Protein AF-A0A4U7D7T5-F1 (afdb_monomer_lite)

Foldseek 3Di:
DDDDDDDDDPVPDPQPCPVQVVCCVPPQVDPPSNLPRPPHDADPPDGDVVPCFVVVVDVLQDDFDADPVRHRPGADLVRPPPDDPVPPPDDVVNVCPPRRDPGRDDDPVND

Structure (mmCIF, N/CA/C/O backbone):
data_AF-A0A4U7D7T5-F1
#
_entry.id   AF-A0A4U7D7T5-F1
#
loop_
_atom_site.group_PDB
_atom_site.id
_atom_site.type_symbol
_atom_site.label_atom_id
_atom_site.label_alt_id
_atom_site.label_comp_id
_atom_site.label_asym_id
_atom_site.label_entity_id
_atom_site.label_seq_id
_atom_site.pdbx_PDB_ins_code
_atom_site.Cartn_x
_atom_site.Cartn_y
_atom_site.Cartn_z
_atom_site.occupancy
_atom_site.B_iso_or_equiv
_atom_site.auth_seq_id
_atom_site.auth_comp_id
_atom_site.auth_asym_id
_atom_site.auth_atom_id
_atom_site.pdbx_PDB_model_num
ATOM 1 N N . ASP A 1 1 ? -20.064 -4.066 -18.834 1.00 65.94 1 ASP A N 1
ATOM 2 C CA . ASP A 1 1 ? -19.741 -3.893 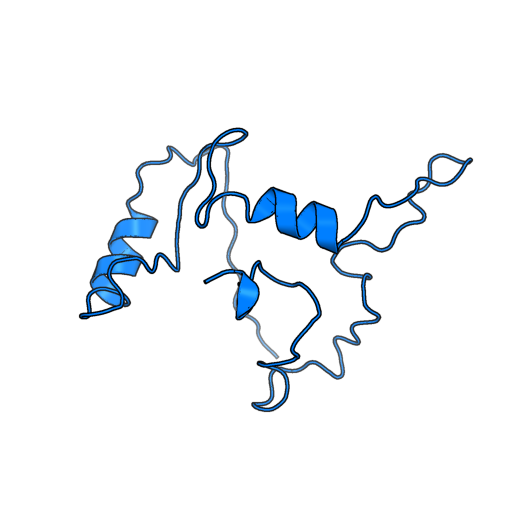-17.400 1.00 65.94 1 ASP A CA 1
ATOM 3 C C . ASP A 1 1 ? -18.840 -2.680 -17.190 1.00 65.94 1 ASP A C 1
ATOM 5 O O . ASP A 1 1 ? -18.291 -2.180 -18.167 1.00 65.94 1 ASP A O 1
ATOM 9 N N . ARG A 1 2 ? -18.761 -2.122 -15.973 1.00 85.06 2 ARG A N 1
ATOM 10 C CA . ARG A 1 2 ? -17.920 -0.947 -15.653 1.00 85.06 2 ARG A CA 1
ATOM 11 C C . ARG A 1 2 ? -17.009 -1.277 -14.471 1.00 85.06 2 ARG A C 1
ATOM 13 O O . ARG A 1 2 ? -17.519 -1.757 -13.466 1.00 85.06 2 ARG A O 1
ATOM 20 N N . GLN A 1 3 ? -15.722 -0.947 -14.584 1.00 89.69 3 GLN A N 1
ATOM 21 C CA . GLN A 1 3 ? -14.700 -1.141 -13.549 1.00 89.69 3 GLN A CA 1
ATOM 22 C C . GLN A 1 3 ? -14.243 0.210 -12.983 1.00 89.69 3 GLN A C 1
ATOM 24 O O . GLN A 1 3 ? -14.156 1.198 -13.717 1.00 89.69 3 GLN A O 1
ATOM 29 N N . TRP A 1 4 ? -13.944 0.259 -11.683 1.00 90.50 4 TRP A N 1
ATOM 30 C CA . TRP A 1 4 ? -13.274 1.406 -11.068 1.00 90.50 4 TRP A CA 1
ATOM 31 C C . TRP A 1 4 ? -11.753 1.238 -11.154 1.00 90.50 4 TRP A C 1
ATOM 33 O O . TRP A 1 4 ? -11.237 0.150 -10.916 1.00 90.50 4 TRP A O 1
ATOM 43 N N . GLY A 1 5 ? -11.038 2.313 -11.481 1.00 92.06 5 GLY A N 1
ATOM 44 C CA . GLY A 1 5 ? -9.579 2.324 -11.550 1.00 92.06 5 GLY A CA 1
ATOM 45 C C . GLY A 1 5 ? -9.004 3.651 -11.065 1.00 92.06 5 GLY A C 1
ATOM 46 O O . GLY A 1 5 ? -9.677 4.684 -11.108 1.00 92.06 5 GLY A O 1
ATOM 47 N N . ALA A 1 6 ? -7.750 3.618 -10.616 1.00 92.94 6 ALA A N 1
ATOM 48 C CA . ALA A 1 6 ? -7.000 4.782 -10.159 1.00 92.94 6 ALA A CA 1
ATOM 49 C C . ALA A 1 6 ? -5.631 4.845 -10.846 1.00 92.94 6 ALA A C 1
ATOM 51 O O . ALA A 1 6 ? -5.041 3.819 -11.174 1.00 92.94 6 ALA A O 1
ATOM 52 N N . VAL A 1 7 ? -5.122 6.062 -11.050 1.00 93.69 7 VAL A N 1
ATOM 53 C CA . VAL A 1 7 ? -3.794 6.315 -11.623 1.00 93.69 7 VAL A CA 1
ATOM 54 C C . VAL A 1 7 ? -3.039 7.264 -10.701 1.00 93.69 7 VAL A C 1
ATOM 56 O O . VAL A 1 7 ? -3.551 8.331 -10.355 1.00 93.69 7 VAL A O 1
ATOM 59 N N . PHE A 1 8 ? -1.815 6.890 -10.329 1.00 94.00 8 PHE A N 1
ATOM 60 C CA . PHE A 1 8 ? -0.927 7.697 -9.493 1.00 94.00 8 PHE A CA 1
ATOM 61 C C . PHE A 1 8 ? 0.215 8.280 -10.339 1.00 94.00 8 PHE A C 1
ATOM 63 O O . PHE A 1 8 ? 1.050 7.547 -10.859 1.00 94.00 8 PHE A O 1
ATOM 70 N N . ASP A 1 9 ? 0.262 9.610 -10.474 1.00 96.12 9 ASP A N 1
ATOM 71 C CA . ASP A 1 9 ? 1.350 10.314 -11.170 1.00 96.12 9 ASP A CA 1
ATOM 72 C C . ASP A 1 9 ? 2.527 10.560 -10.217 1.00 96.12 9 ASP A C 1
ATOM 74 O O . ASP A 1 9 ? 2.512 11.478 -9.388 1.00 96.12 9 ASP A O 1
ATOM 78 N N . LEU A 1 10 ? 3.569 9.739 -10.354 1.00 93.75 10 LEU A N 1
ATOM 79 C CA . LEU A 1 10 ? 4.761 9.807 -9.510 1.00 93.75 10 LEU A CA 1
ATOM 80 C C . LEU A 1 10 ? 5.568 11.100 -9.705 1.00 93.75 10 LEU A C 1
ATOM 82 O O . LEU A 1 10 ? 6.274 11.499 -8.785 1.00 93.75 10 LEU A O 1
ATOM 86 N N . ASN A 1 11 ? 5.412 11.816 -10.826 1.00 97.00 11 ASN A N 1
ATOM 87 C CA . ASN A 1 11 ? 6.088 13.105 -11.032 1.00 97.00 11 ASN A CA 1
ATOM 88 C C . ASN A 1 11 ? 5.509 14.220 -10.149 1.00 97.00 11 ASN A C 1
ATOM 90 O O . ASN A 1 11 ? 6.146 15.254 -9.955 1.00 97.00 11 ASN A O 1
ATOM 94 N N . LYS A 1 12 ? 4.284 14.032 -9.643 1.00 96.38 12 LYS A N 1
ATOM 95 C CA . LYS A 1 12 ? 3.577 14.997 -8.787 1.00 96.38 12 LYS A CA 1
ATOM 96 C C . LYS A 1 12 ? 3.477 14.552 -7.335 1.00 96.38 12 LYS A C 1
ATOM 98 O O . LYS A 1 12 ? 3.092 15.353 -6.484 1.00 96.38 12 LYS A O 1
ATOM 103 N N . CYS A 1 13 ? 3.783 13.291 -7.044 1.00 95.88 13 CYS A N 1
ATOM 104 C CA . CYS A 1 13 ? 3.791 12.796 -5.680 1.00 95.88 13 CYS A CA 1
ATOM 105 C C . CYS A 1 13 ? 4.908 13.486 -4.886 1.00 95.88 13 CYS A C 1
ATOM 107 O O . CYS A 1 13 ? 6.074 13.441 -5.265 1.00 95.88 13 CYS A O 1
ATOM 109 N N . ILE A 1 14 ? 4.546 14.104 -3.761 1.00 97.06 14 ILE A N 1
ATOM 110 C CA . ILE A 1 14 ? 5.496 14.747 -2.835 1.00 97.06 14 ILE A CA 1
ATOM 111 C C . ILE A 1 14 ? 5.673 13.957 -1.532 1.00 97.06 14 ILE A C 1
ATOM 113 O O . ILE A 1 14 ? 6.179 14.492 -0.551 1.00 97.06 14 ILE A O 1
ATOM 117 N N . ALA A 1 15 ? 5.191 12.711 -1.498 1.00 95.50 15 ALA A N 1
ATOM 118 C CA . ALA A 1 15 ? 5.255 11.819 -0.340 1.00 95.50 15 ALA A CA 1
ATOM 119 C C . ALA A 1 15 ? 4.748 12.435 0.985 1.00 95.50 15 ALA A C 1
ATOM 121 O O . ALA A 1 15 ? 5.259 12.142 2.063 1.00 95.50 15 ALA A O 1
ATOM 122 N N . CYS A 1 16 ? 3.712 13.278 0.930 1.00 97.00 16 CYS A N 1
ATOM 123 C CA . CYS A 1 16 ? 3.209 14.007 2.101 1.00 97.00 16 CYS A CA 1
ATOM 124 C C . CYS A 1 16 ? 2.393 13.163 3.097 1.00 97.00 16 CYS A C 1
ATOM 126 O O . CYS A 1 16 ? 1.982 13.691 4.125 1.00 97.00 16 CYS A O 1
ATOM 128 N N . GLN A 1 17 ? 2.125 11.886 2.800 1.00 97.12 17 GLN A N 1
ATOM 129 C CA . GLN A 1 17 ? 1.354 10.959 3.647 1.00 97.12 17 GLN A CA 1
AT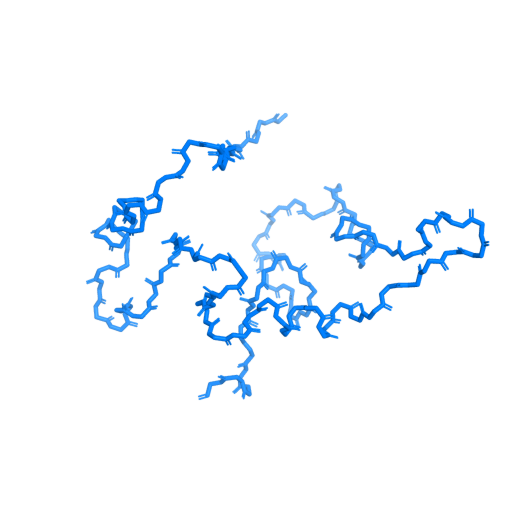OM 130 C C . GLN A 1 17 ? -0.116 11.356 3.905 1.00 97.12 17 GLN A C 1
ATOM 132 O O . GLN A 1 17 ? -0.795 10.735 4.722 1.00 97.12 17 GLN A O 1
ATOM 137 N N . THR A 1 18 ? -0.664 12.345 3.194 1.00 98.31 18 THR A N 1
ATOM 138 C CA . THR A 1 18 ? -2.067 12.758 3.381 1.00 98.31 18 THR A CA 1
ATOM 139 C C . THR A 1 18 ? -3.056 11.653 3.006 1.00 98.31 18 THR A C 1
ATOM 141 O O . THR A 1 18 ? -4.056 11.472 3.699 1.00 98.31 18 THR A O 1
ATOM 144 N N . CYS A 1 19 ? -2.796 10.900 1.933 1.00 97.50 19 CYS A N 1
ATOM 145 C CA . CYS A 1 19 ? -3.646 9.778 1.522 1.00 97.50 19 CYS A CA 1
ATOM 146 C C . CYS A 1 19 ? -3.617 8.639 2.551 1.00 97.50 19 CYS A C 1
ATOM 148 O O . CYS A 1 19 ? -4.678 8.138 2.924 1.00 97.50 19 CYS A O 1
ATOM 150 N N . THR A 1 20 ? -2.434 8.331 3.089 1.00 97.19 20 THR A N 1
ATOM 151 C CA . THR A 1 20 ? -2.227 7.386 4.192 1.00 97.19 20 THR A CA 1
ATOM 152 C C . THR A 1 20 ? -3.074 7.766 5.400 1.00 97.19 20 THR A C 1
ATOM 154 O O . THR A 1 20 ? -3.882 6.970 5.878 1.00 97.19 20 THR A O 1
ATOM 157 N N . LEU A 1 21 ? -2.955 9.016 5.864 1.00 97.75 21 LEU A N 1
ATOM 158 C CA . LEU A 1 21 ? -3.678 9.472 7.048 1.00 97.75 21 LEU A CA 1
ATOM 159 C C . LEU A 1 21 ? -5.191 9.511 6.815 1.00 97.75 21 LEU A C 1
ATOM 161 O O . LEU A 1 21 ? -5.949 9.122 7.695 1.00 97.75 21 LEU A O 1
ATOM 165 N N . SER A 1 22 ? -5.630 9.934 5.628 1.00 98.25 22 SER A N 1
ATOM 166 C CA . SER A 1 22 ? -7.055 9.990 5.278 1.00 98.25 22 SER A CA 1
ATOM 167 C C . SER A 1 22 ? -7.689 8.597 5.282 1.00 98.25 22 SER A C 1
ATOM 169 O O . SER A 1 22 ? -8.779 8.413 5.818 1.00 98.25 22 SER A O 1
ATOM 171 N N . CYS A 1 23 ? -6.997 7.596 4.730 1.00 97.62 23 CYS A N 1
ATOM 172 C CA . CYS A 1 23 ? -7.435 6.203 4.787 1.00 97.62 23 CYS A CA 1
ATOM 173 C C . CYS A 1 23 ? -7.457 5.684 6.232 1.00 97.62 23 CYS A C 1
ATOM 175 O O . CYS A 1 23 ? -8.438 5.078 6.659 1.00 97.62 23 CYS A O 1
ATOM 177 N N . LYS A 1 24 ? -6.401 5.976 6.999 1.00 97.31 24 LYS A N 1
ATOM 178 C CA . LYS A 1 24 ? -6.243 5.539 8.388 1.00 97.31 24 LYS A CA 1
ATOM 179 C C . LYS A 1 24 ? -7.372 6.027 9.285 1.00 97.31 24 LYS A C 1
ATOM 181 O O . LYS A 1 24 ? -7.968 5.241 10.010 1.00 97.31 24 LYS A O 1
ATOM 186 N N . THR A 1 25 ? -7.673 7.321 9.228 1.00 97.31 25 THR A N 1
ATOM 187 C CA . THR A 1 25 ? -8.694 7.933 10.085 1.00 97.31 25 THR A CA 1
ATOM 188 C C . THR A 1 25 ? -10.110 7.571 9.665 1.00 97.31 25 THR A C 1
ATOM 190 O O . THR A 1 25 ? -10.997 7.579 10.512 1.00 97.31 25 THR A O 1
ATOM 193 N N . THR A 1 26 ? -10.330 7.250 8.387 1.00 97.81 26 THR A N 1
ATOM 194 C CA . THR A 1 26 ? -11.657 6.868 7.888 1.00 97.81 26 THR A CA 1
ATOM 195 C C . THR A 1 26 ? -11.959 5.395 8.156 1.00 97.81 26 THR A C 1
ATOM 197 O O . THR A 1 26 ? -13.088 5.072 8.514 1.00 97.81 26 THR A O 1
ATOM 200 N N . TRP A 1 27 ? -10.970 4.507 7.996 1.00 96.94 27 TRP A N 1
ATOM 201 C CA . TRP A 1 27 ? -11.220 3.063 7.926 1.00 96.94 27 TRP A CA 1
ATOM 202 C C . TRP A 1 27 ? -10.494 2.231 8.982 1.00 96.94 27 TRP A C 1
ATOM 204 O O . TRP A 1 27 ? -11.103 1.324 9.535 1.00 96.94 27 TRP A O 1
ATOM 214 N N . THR A 1 28 ? -9.222 2.522 9.281 1.00 96.56 28 THR A N 1
ATOM 215 C CA . THR A 1 28 ? -8.373 1.656 10.128 1.00 96.56 28 THR A CA 1
ATOM 216 C C . THR A 1 28 ? -7.966 2.301 11.458 1.00 96.56 28 THR A C 1
ATOM 218 O O . THR A 1 28 ? -6.830 2.161 11.921 1.00 96.56 28 THR A O 1
ATOM 221 N N . HIS A 1 29 ? -8.893 3.035 12.081 1.00 95.31 29 HIS A N 1
ATOM 222 C CA . HIS A 1 29 ? -8.675 3.762 13.341 1.00 95.31 29 HIS A CA 1
ATOM 223 C C . HIS A 1 29 ? -9.047 2.960 14.607 1.00 95.31 29 HIS A C 1
ATOM 225 O O . HIS A 1 29 ? -8.974 3.504 15.711 1.00 95.31 29 HIS A O 1
ATOM 231 N N . GLY A 1 30 ? -9.550 1.730 14.458 1.00 95.69 30 GLY A N 1
ATOM 232 C CA . GLY A 1 30 ? -10.036 0.898 15.562 1.00 95.69 30 GLY A CA 1
ATOM 233 C C . GLY A 1 30 ? -8.925 0.191 16.342 1.00 95.69 30 GLY A C 1
ATOM 234 O O . GLY A 1 30 ? -7.801 0.064 15.857 1.00 95.69 30 GLY A O 1
ATOM 235 N N . GLU A 1 31 ? -9.273 -0.295 17.537 1.00 96.31 31 GLU A N 1
ATOM 236 C CA . GLU A 1 31 ? -8.378 -1.113 18.363 1.00 96.31 31 GLU A CA 1
ATOM 237 C C . GLU A 1 31 ? -7.974 -2.395 17.621 1.00 96.31 31 GLU A C 1
ATOM 239 O O . GLU A 1 31 ? -8.819 -3.069 17.025 1.00 96.31 31 GLU A O 1
ATOM 244 N N . GLY A 1 32 ? -6.680 -2.712 17.629 1.00 94.44 32 GLY A N 1
ATOM 245 C CA . GLY A 1 32 ? -6.107 -3.861 16.923 1.00 94.44 32 GLY A CA 1
ATOM 246 C C . GLY A 1 32 ? -5.811 -3.606 15.442 1.00 94.44 32 GLY A C 1
ATOM 247 O O . GLY A 1 32 ? -5.263 -4.478 14.775 1.00 94.44 32 GLY A O 1
ATOM 248 N N . GLN A 1 33 ? -6.137 -2.423 14.915 1.00 95.12 33 GLN A N 1
ATOM 249 C CA . GLN A 1 33 ? -5.881 -2.038 13.522 1.00 95.12 33 GLN A CA 1
ATOM 250 C C . GLN A 1 33 ? -4.806 -0.959 13.405 1.00 95.12 33 GLN A C 1
ATOM 252 O O . GLN A 1 33 ? -4.561 -0.442 12.317 1.00 95.12 33 GLN A O 1
ATOM 257 N N . GLU A 1 34 ? -4.144 -0.582 14.498 1.00 93.50 34 GLU A N 1
ATOM 258 C CA . GLU A 1 34 ? -3.202 0.539 14.562 1.00 93.50 34 GLU A CA 1
ATOM 259 C C . GLU A 1 34 ? -2.037 0.367 13.585 1.00 93.50 34 GLU A C 1
ATOM 261 O O . GLU A 1 34 ? -1.597 1.347 12.987 1.00 93.50 34 GLU A O 1
ATOM 266 N N . HIS A 1 35 ? -1.621 -0.874 13.342 1.00 90.31 35 HIS A N 1
ATOM 267 C CA . HIS A 1 35 ? -0.558 -1.239 12.410 1.00 90.31 35 HIS A CA 1
ATOM 268 C C . HIS A 1 35 ? -1.023 -1.365 10.948 1.00 90.31 35 HIS A C 1
ATOM 270 O O . HIS A 1 35 ? -0.184 -1.463 10.060 1.00 90.31 35 HIS A O 1
ATOM 276 N N . MET A 1 36 ? -2.333 -1.338 10.677 1.00 91.94 36 MET A N 1
ATOM 277 C CA . MET A 1 36 ? -2.881 -1.512 9.330 1.00 91.94 36 MET A CA 1
ATOM 278 C C . MET A 1 36 ? -2.889 -0.191 8.552 1.00 91.94 36 MET A C 1
ATOM 280 O O . MET A 1 36 ? -3.593 0.763 8.923 1.00 91.94 36 MET A O 1
ATOM 284 N N . PHE A 1 37 ? -2.157 -0.159 7.438 1.00 92.25 37 PHE A N 1
ATOM 285 C CA . PHE A 1 37 ? -2.131 0.950 6.483 1.00 92.25 37 PHE A CA 1
ATOM 286 C C . PHE A 1 37 ? -2.548 0.471 5.087 1.00 92.25 37 PHE A C 1
ATOM 288 O O . PHE A 1 37 ? -1.705 0.189 4.247 1.00 92.25 37 PHE A O 1
ATOM 295 N N . TRP A 1 38 ? -3.860 0.409 4.823 1.00 92.25 38 TRP A N 1
ATOM 296 C CA . TRP A 1 38 ? -4.384 -0.011 3.508 1.00 92.25 38 TRP A CA 1
ATOM 297 C C . TRP A 1 38 ? -3.945 0.897 2.354 1.00 92.25 38 TRP A C 1
ATOM 299 O O . TRP A 1 38 ? -3.853 0.462 1.213 1.00 92.25 38 TRP A O 1
ATOM 309 N N . ASN A 1 39 ? -3.700 2.174 2.647 1.00 94.44 39 ASN A N 1
ATOM 310 C CA . ASN A 1 39 ? -3.028 3.094 1.744 1.00 94.44 39 ASN A CA 1
ATOM 311 C C . ASN A 1 39 ? -1.757 3.558 2.451 1.00 94.44 39 ASN A C 1
ATOM 313 O O . ASN A 1 39 ? -1.850 4.163 3.519 1.00 94.44 39 ASN A O 1
ATOM 317 N N . ASN A 1 40 ? -0.598 3.254 1.880 1.00 93.31 40 ASN A N 1
ATOM 318 C CA . ASN A 1 40 ? 0.711 3.632 2.390 1.00 93.31 40 ASN A CA 1
ATOM 319 C C . ASN A 1 40 ? 1.536 4.298 1.280 1.00 93.31 40 ASN A C 1
ATOM 321 O O . ASN A 1 40 ? 1.359 4.038 0.092 1.00 93.31 40 ASN A O 1
ATOM 325 N N . VAL A 1 41 ? 2.458 5.175 1.677 1.00 94.69 41 VAL A N 1
ATOM 326 C CA . VAL A 1 41 ? 3.428 5.783 0.764 1.00 94.69 41 VAL A CA 1
ATOM 327 C C . VAL A 1 41 ? 4.824 5.453 1.261 1.00 94.69 41 VAL A C 1
ATOM 329 O O . VAL A 1 41 ? 5.186 5.795 2.388 1.00 94.69 41 VAL A O 1
ATOM 332 N N . GLU A 1 42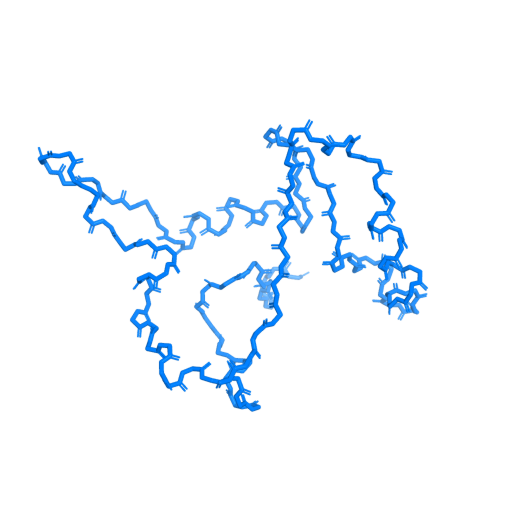 ? 5.607 4.813 0.402 1.00 92.38 42 GLU A N 1
ATOM 333 C CA . GLU A 1 42 ? 6.967 4.368 0.687 1.00 92.38 42 GLU A CA 1
ATOM 334 C C . GLU A 1 42 ? 7.970 5.142 -0.166 1.00 92.38 42 GLU A C 1
ATOM 336 O O . GLU A 1 42 ? 7.713 5.460 -1.329 1.00 92.38 42 GLU A O 1
ATOM 341 N N . SER A 1 43 ? 9.141 5.418 0.402 1.00 89.62 43 SER A N 1
ATOM 342 C CA . SER A 1 43 ? 10.289 5.840 -0.394 1.00 89.62 43 SER A CA 1
ATOM 343 C C . SER A 1 43 ? 10.866 4.619 -1.112 1.00 89.62 43 SER A C 1
ATOM 345 O O . SER A 1 43 ? 10.885 3.520 -0.569 1.00 89.62 43 SER A O 1
ATOM 347 N N . LYS A 1 44 ? 11.357 4.791 -2.340 1.00 84.06 44 LYS A N 1
ATOM 348 C CA . LYS A 1 44 ? 12.128 3.757 -3.047 1.00 84.06 44 LYS A CA 1
ATOM 349 C C . LYS A 1 44 ? 13.530 4.296 -3.355 1.00 84.06 44 LYS A C 1
ATOM 351 O O . LYS A 1 44 ? 13.668 5.495 -3.604 1.00 84.06 44 LYS A O 1
ATOM 356 N N . PRO A 1 45 ? 14.586 3.465 -3.273 1.00 77.00 45 PRO A N 1
ATOM 357 C CA . PRO A 1 45 ? 14.563 2.011 -3.059 1.00 77.00 45 PRO A CA 1
ATOM 358 C C . PRO A 1 45 ? 14.375 1.588 -1.588 1.00 77.00 45 PRO A C 1
ATOM 360 O O . PRO A 1 45 ? 14.279 0.403 -1.307 1.00 77.00 45 PRO A O 1
ATOM 363 N N . TYR A 1 46 ? 14.341 2.541 -0.651 1.00 65.62 46 TYR A N 1
ATOM 364 C CA . TYR A 1 46 ? 14.293 2.269 0.787 1.00 65.62 46 TYR A CA 1
ATOM 365 C C . TYR A 1 46 ? 12.909 2.532 1.377 1.00 65.62 46 TYR A C 1
ATOM 367 O O . TYR A 1 46 ? 12.530 3.686 1.566 1.00 65.62 46 TYR A O 1
ATOM 375 N N . GLY A 1 47 ? 12.193 1.475 1.734 1.00 66.19 47 GLY A N 1
ATOM 376 C CA . GLY A 1 47 ? 10.867 1.562 2.331 1.00 66.19 47 GLY A CA 1
ATOM 377 C C . GLY A 1 47 ? 10.121 0.262 2.088 1.00 66.19 47 GLY A C 1
ATOM 378 O O . GLY A 1 47 ? 10.114 -0.227 0.961 1.00 66.19 47 GLY A O 1
ATOM 379 N N . ALA A 1 48 ? 9.554 -0.298 3.152 1.00 75.00 48 ALA A N 1
ATOM 380 C CA . ALA A 1 48 ? 8.746 -1.500 3.081 1.00 75.00 48 ALA A CA 1
ATOM 381 C C . ALA A 1 48 ? 7.791 -1.528 4.279 1.00 75.00 48 ALA A C 1
ATOM 383 O O . ALA A 1 48 ? 8.222 -1.480 5.437 1.00 75.00 48 ALA A O 1
ATOM 384 N N . HIS A 1 49 ? 6.494 -1.545 3.994 1.00 84.00 49 HIS A N 1
ATOM 385 C CA . HIS A 1 49 ? 5.456 -1.836 4.962 1.00 84.00 49 HIS A CA 1
ATOM 386 C C . HIS A 1 49 ? 4.524 -2.926 4.411 1.00 84.00 49 HIS A C 1
ATOM 388 O O . HIS A 1 49 ? 3.739 -2.638 3.508 1.00 84.00 49 HIS A O 1
ATOM 394 N N . PRO A 1 50 ? 4.564 -4.144 4.974 1.00 85.19 50 PRO A N 1
ATOM 395 C CA . PRO A 1 50 ? 5.504 -4.629 5.997 1.00 85.19 50 PRO A CA 1
ATOM 396 C C . PRO A 1 50 ? 6.947 -4.734 5.473 1.00 85.19 50 PRO A C 1
ATOM 398 O O . PRO A 1 50 ? 7.196 -4.651 4.276 1.00 85.19 50 PRO A O 1
ATOM 401 N N . LEU A 1 51 ? 7.931 -4.831 6.370 1.00 84.62 51 LEU A N 1
ATOM 402 C CA . LEU A 1 51 ? 9.341 -4.851 5.966 1.00 84.62 51 LEU A CA 1
ATOM 403 C C . LEU A 1 51 ? 9.634 -6.044 5.042 1.00 84.62 51 LEU A C 1
ATOM 405 O O . LEU A 1 51 ? 9.264 -7.162 5.366 1.00 84.62 51 LEU A O 1
ATOM 409 N N . GLY A 1 52 ? 10.323 -5.798 3.924 1.00 79.31 52 GLY A N 1
ATOM 410 C CA . GLY A 1 52 ? 10.730 -6.842 2.978 1.00 79.31 52 GLY A CA 1
ATOM 411 C C . GLY A 1 52 ? 9.625 -7.375 2.063 1.00 79.31 52 GLY A C 1
ATOM 412 O O . GLY A 1 52 ? 9.900 -8.302 1.311 1.00 79.31 52 GLY A O 1
ATOM 413 N N . TRP A 1 53 ? 8.415 -6.796 2.072 1.00 78.81 53 TRP A N 1
ATOM 414 C CA . TRP A 1 53 ? 7.292 -7.293 1.260 1.00 78.81 53 TRP A CA 1
ATOM 415 C C . TRP A 1 53 ? 7.612 -7.378 -0.240 1.00 78.81 53 TRP A C 1
ATOM 417 O O . TRP A 1 53 ? 7.166 -8.293 -0.926 1.00 78.81 53 TRP A O 1
ATOM 427 N N . ASP A 1 54 ? 8.388 -6.427 -0.762 1.00 76.31 54 ASP A N 1
ATOM 428 C CA . ASP A 1 54 ? 8.766 -6.366 -2.171 1.00 76.31 54 ASP A CA 1
ATOM 429 C C . ASP A 1 54 ? 9.849 -7.390 -2.526 1.00 76.31 54 ASP A C 1
ATOM 431 O O . ASP A 1 54 ? 9.793 -7.985 -3.599 1.00 76.31 54 ASP A O 1
ATOM 435 N N . GLN A 1 55 ? 10.797 -7.638 -1.622 1.00 78.50 55 GLN A N 1
ATOM 436 C CA . GLN A 1 55 ? 11.806 -8.690 -1.771 1.00 78.50 55 GLN A CA 1
ATOM 437 C C . GLN A 1 55 ? 11.180 -10.082 -1.702 1.00 78.50 55 GLN A C 1
ATOM 439 O O . GLN A 1 55 ? 11.459 -10.913 -2.555 1.00 78.50 55 GLN A O 1
ATOM 444 N N . GLU A 1 56 ? 10.277 -10.301 -0.751 1.00 77.12 56 GLU A N 1
ATOM 445 C CA . GLU A 1 56 ? 9.584 -11.576 -0.580 1.00 77.12 56 GLU A CA 1
ATOM 446 C C . GLU A 1 56 ? 8.697 -11.901 -1.789 1.00 77.12 56 GLU A C 1
ATOM 448 O O . GLU A 1 56 ? 8.685 -13.032 -2.268 1.00 77.12 56 GLU A O 1
ATOM 453 N N . ILE A 1 57 ? 8.014 -10.903 -2.368 1.00 74.88 57 ILE A N 1
ATOM 454 C CA . ILE A 1 57 ? 7.308 -11.094 -3.643 1.00 74.88 57 ILE A CA 1
ATOM 455 C C . ILE A 1 57 ? 8.281 -11.485 -4.759 1.00 74.88 57 ILE A C 1
ATOM 457 O O . ILE A 1 57 ? 7.974 -12.392 -5.528 1.00 74.88 57 ILE A O 1
ATOM 461 N N . LEU A 1 58 ? 9.430 -10.813 -4.875 1.00 73.31 58 LEU A N 1
ATOM 462 C CA . LEU A 1 58 ? 10.422 -11.138 -5.904 1.00 73.31 58 LEU A CA 1
ATOM 463 C C . LEU A 1 58 ? 10.972 -12.561 -5.740 1.00 73.31 58 LEU A C 1
ATOM 465 O O . LEU A 1 58 ? 11.118 -13.270 -6.734 1.00 73.31 58 LEU A O 1
ATOM 469 N N . ASP A 1 59 ? 11.225 -12.991 -4.506 1.00 76.44 59 ASP A N 1
ATOM 470 C CA . ASP A 1 59 ? 11.701 -14.339 -4.201 1.00 76.44 59 ASP A CA 1
ATOM 471 C C . ASP A 1 59 ? 10.628 -15.395 -4.515 1.00 76.44 59 ASP A C 1
ATOM 473 O O . ASP A 1 59 ? 10.933 -16.408 -5.149 1.00 76.44 59 ASP A O 1
ATOM 477 N N . ARG A 1 60 ? 9.358 -15.135 -4.162 1.00 75.38 60 ARG A N 1
ATOM 478 C CA . ARG A 1 60 ? 8.217 -16.019 -4.479 1.00 75.38 60 ARG A CA 1
ATOM 479 C C . ARG A 1 60 ? 7.935 -16.115 -5.978 1.00 75.38 60 ARG A C 1
ATOM 481 O O . ARG A 1 60 ? 7.595 -17.192 -6.460 1.00 75.38 60 ARG A O 1
ATOM 488 N N . LEU A 1 61 ? 8.070 -15.013 -6.716 1.00 70.56 61 LEU A N 1
ATOM 489 C CA . LEU A 1 61 ? 7.905 -14.995 -8.174 1.00 70.56 61 LEU A CA 1
ATOM 490 C C . LEU A 1 61 ? 9.059 -15.697 -8.904 1.00 70.56 61 LEU A C 1
ATOM 492 O O . LEU A 1 61 ? 8.899 -16.088 -10.060 1.00 70.56 61 LEU A O 1
ATOM 496 N N . GLY A 1 62 ? 10.209 -15.864 -8.246 1.00 69.12 62 GLY A N 1
ATOM 497 C CA . GLY A 1 62 ? 11.419 -16.402 -8.851 1.00 69.12 62 GLY A CA 1
ATOM 498 C C . GLY A 1 62 ? 12.055 -15.447 -9.868 1.00 69.12 62 GLY A C 1
ATOM 499 O O . GLY A 1 62 ? 11.433 -14.526 -10.402 1.00 69.12 62 GLY A O 1
ATOM 500 N N . VAL A 1 63 ? 13.340 -15.668 -10.157 1.00 67.56 63 VAL A N 1
ATOM 501 C CA . VAL A 1 63 ? 14.036 -14.915 -11.208 1.00 67.56 63 VAL A CA 1
ATOM 502 C C . VAL A 1 63 ? 13.535 -15.402 -12.562 1.00 67.56 63 VAL A C 1
ATOM 504 O O . VAL A 1 63 ? 13.780 -16.541 -12.947 1.00 67.56 63 VAL A O 1
ATOM 507 N N . GLN A 1 64 ? 12.843 -14.524 -13.274 1.00 69.62 64 GLN A N 1
ATOM 508 C CA . GLN A 1 64 ? 12.327 -14.803 -14.608 1.00 69.62 64 GLN A CA 1
ATOM 509 C C . GLN A 1 64 ? 13.467 -14.751 -15.635 1.00 69.62 64 GLN A C 1
ATOM 511 O O . GLN A 1 64 ? 14.324 -13.859 -15.587 1.00 69.62 64 GLN A O 1
ATOM 516 N N . GLU A 1 65 ? 13.508 -15.728 -16.541 1.00 67.12 65 GLU A N 1
ATOM 517 C CA . GLU A 1 65 ? 14.579 -15.854 -17.529 1.00 67.12 65 GLU A CA 1
ATOM 518 C C . GLU A 1 65 ? 14.294 -15.007 -18.777 1.00 67.12 65 GLU A C 1
ATOM 520 O O . GLU A 1 65 ? 13.165 -14.878 -19.249 1.00 67.12 65 GLU A O 1
ATOM 525 N N . TRP A 1 66 ? 15.354 -14.408 -19.319 1.00 72.88 66 TRP A N 1
ATOM 526 C CA . TRP A 1 66 ? 15.310 -13.771 -20.630 1.00 72.88 66 TRP A CA 1
ATOM 527 C C . TRP A 1 66 ? 15.718 -14.789 -21.685 1.00 72.88 66 TRP A C 1
ATOM 529 O O . TRP A 1 66 ? 16.741 -15.465 -21.533 1.00 72.88 66 TRP A O 1
ATOM 539 N N . GLY A 1 67 ? 14.962 -14.836 -22.774 1.00 77.50 67 GLY A N 1
ATOM 540 C CA . GLY A 1 67 ? 15.296 -15.622 -23.943 1.00 77.50 67 GLY A CA 1
ATOM 541 C C . GLY A 1 67 ? 16.633 -15.213 -24.539 1.00 77.50 67 GLY A C 1
ATOM 542 O O . GLY A 1 67 ? 17.082 -14.065 -24.462 1.00 77.50 67 GLY A O 1
ATOM 543 N N . SER A 1 68 ? 17.303 -16.181 -25.164 1.00 77.19 68 SER A N 1
ATOM 544 C CA . SER A 1 68 ? 18.605 -15.972 -25.818 1.00 77.19 68 SER A CA 1
ATOM 545 C C . SER A 1 68 ? 18.569 -14.966 -26.983 1.00 77.19 68 SER A C 1
ATOM 547 O O . SER A 1 68 ? 19.616 -14.508 -27.442 1.00 77.19 68 SER A O 1
ATOM 549 N N . ASP A 1 69 ? 17.373 -14.616 -27.452 1.00 82.88 69 ASP A N 1
ATOM 550 C CA . ASP A 1 69 ? 17.065 -13.617 -28.475 1.00 82.88 69 ASP A CA 1
ATOM 551 C C . ASP A 1 69 ? 16.755 -12.220 -27.894 1.00 82.88 69 ASP A C 1
ATOM 553 O O . ASP A 1 69 ? 16.539 -11.270 -28.650 1.00 82.88 69 ASP A O 1
ATOM 557 N N . GLY A 1 70 ? 16.787 -12.073 -26.565 1.00 75.88 70 GLY A N 1
ATOM 558 C CA . GLY A 1 70 ? 16.464 -10.836 -25.858 1.00 75.88 70 GLY A CA 1
ATOM 559 C C . GLY A 1 70 ? 14.964 -10.585 -25.696 1.00 75.88 70 GLY A C 1
ATOM 560 O O . GLY A 1 70 ? 14.589 -9.499 -25.248 1.00 75.88 70 GLY A O 1
ATOM 561 N N . VAL A 1 71 ? 14.115 -11.552 -26.054 1.00 75.06 71 VAL A N 1
ATOM 562 C CA . VAL A 1 71 ? 12.688 -11.538 -25.726 1.00 75.06 71 VAL A CA 1
ATOM 563 C C . VAL A 1 71 ? 12.523 -12.049 -24.294 1.00 75.06 71 VAL A C 1
ATOM 565 O O . VAL A 1 71 ? 13.259 -12.917 -23.837 1.00 75.06 71 VAL A O 1
ATOM 568 N N . TYR A 1 72 ? 11.621 -11.437 -23.533 1.00 67.69 72 TYR A N 1
ATOM 569 C CA . TYR A 1 72 ? 11.308 -11.899 -22.184 1.00 67.69 72 TYR A CA 1
ATOM 570 C C . TYR A 1 72 ? 10.486 -13.191 -22.297 1.00 67.69 72 TYR A C 1
ATOM 572 O O . TYR A 1 72 ? 9.388 -13.146 -22.845 1.00 67.69 72 TYR A O 1
ATOM 580 N N . ASP A 1 73 ? 11.048 -14.309 -21.828 1.00 67.12 73 ASP A N 1
ATOM 581 C CA . ASP A 1 73 ? 10.441 -15.650 -21.904 1.00 67.12 73 ASP A CA 1
ATOM 582 C C . ASP A 1 73 ? 9.700 -16.031 -20.611 1.00 67.12 73 ASP A C 1
ATOM 584 O O . ASP A 1 73 ? 9.031 -17.061 -20.560 1.00 67.12 73 ASP A O 1
ATOM 588 N N . GLY A 1 74 ? 9.844 -15.225 -19.554 1.00 64.31 74 GLY A N 1
ATOM 589 C CA . GLY A 1 74 ? 9.090 -15.393 -18.318 1.00 64.31 74 GLY A CA 1
ATOM 590 C C . GLY A 1 74 ? 7.633 -14.968 -18.468 1.00 64.31 74 GLY A C 1
ATOM 591 O O . GLY A 1 74 ? 7.271 -14.216 -19.372 1.00 64.31 74 GLY A O 1
ATOM 592 N N . ASP A 1 75 ? 6.804 -15.383 -17.520 1.00 59.78 75 ASP A N 1
ATOM 593 C CA . ASP A 1 75 ? 5.440 -14.877 -17.438 1.00 59.78 75 ASP A CA 1
ATOM 594 C C . ASP A 1 75 ? 5.463 -13.480 -16.790 1.00 59.78 75 ASP A C 1
ATOM 596 O O . ASP A 1 75 ? 6.194 -13.223 -15.822 1.00 59.78 75 ASP A O 1
ATOM 600 N N . THR A 1 76 ? 4.709 -12.514 -17.322 1.00 59.25 76 THR A N 1
ATOM 601 C CA . THR A 1 76 ? 4.504 -11.236 -16.616 1.00 59.25 76 THR A CA 1
ATOM 602 C C . THR A 1 76 ? 3.598 -11.444 -15.402 1.00 59.25 76 THR A C 1
ATOM 604 O O . THR A 1 76 ? 2.890 -12.433 -15.330 1.00 59.25 76 THR A O 1
ATOM 607 N N . ILE A 1 77 ? 3.514 -10.496 -14.460 1.00 52.34 77 ILE A N 1
ATOM 608 C CA . ILE A 1 77 ? 2.553 -10.575 -13.330 1.00 52.34 77 ILE A CA 1
ATOM 609 C C . ILE A 1 77 ? 1.085 -10.794 -13.771 1.00 52.34 77 ILE A C 1
ATOM 611 O O . ILE A 1 77 ? 0.244 -11.178 -12.968 1.00 52.34 77 ILE A O 1
ATOM 615 N N . TRP A 1 78 ? 0.779 -10.543 -15.046 1.00 48.41 78 TRP A N 1
ATOM 616 C CA . TRP A 1 78 ? -0.542 -10.700 -15.654 1.00 48.41 78 TRP A CA 1
ATOM 617 C C . TRP A 1 78 ? -0.732 -12.039 -16.380 1.00 48.41 78 TRP A C 1
ATOM 619 O O . TRP A 1 78 ? -1.868 -12.419 -16.647 1.00 48.41 78 TRP A O 1
ATOM 629 N N . GLU A 1 79 ? 0.365 -12.721 -16.707 1.00 49.78 79 GLU A N 1
ATOM 630 C CA . GLU A 1 79 ? 0.408 -14.031 -17.377 1.00 49.78 79 GLU A CA 1
ATOM 631 C C . GLU A 1 79 ? 0.806 -15.143 -16.390 1.00 49.78 79 GLU A C 1
ATOM 633 O O . GLU A 1 79 ? 0.432 -16.302 -16.556 1.00 49.78 79 GLU A O 1
ATOM 638 N N . ALA A 1 80 ? 1.518 -14.781 -15.320 1.00 48.62 80 ALA A N 1
ATOM 639 C CA . ALA A 1 80 ? 2.001 -15.680 -14.294 1.00 48.62 80 ALA A CA 1
ATOM 640 C C . ALA A 1 80 ? 0.805 -16.252 -13.537 1.00 48.62 80 ALA A C 1
ATOM 642 O O . ALA A 1 80 ? 0.019 -15.510 -12.945 1.00 48.62 80 ALA A O 1
ATOM 643 N N . ASN A 1 81 ? 0.735 -17.582 -13.500 1.00 50.00 81 ASN A N 1
ATOM 644 C CA . ASN A 1 81 ? -0.313 -18.397 -12.873 1.00 50.00 81 ASN A CA 1
ATOM 645 C C . ASN A 1 81 ? -1.588 -18.652 -13.694 1.00 50.00 81 ASN A C 1
ATOM 647 O O . ASN A 1 81 ? -2.587 -19.028 -13.088 1.00 50.00 81 ASN A O 1
ATOM 651 N N . ASP A 1 82 ? -1.563 -18.524 -15.028 1.00 45.84 82 ASP A N 1
ATOM 652 C CA . ASP A 1 82 ? -2.653 -19.028 -15.894 1.00 45.84 82 ASP A CA 1
ATOM 653 C C . ASP A 1 82 ? -4.035 -18.460 -15.488 1.00 45.84 82 ASP A C 1
ATOM 655 O O . ASP A 1 82 ? -5.057 -19.148 -15.464 1.00 45.84 82 ASP A O 1
ATOM 659 N N . VAL A 1 83 ? -4.047 -17.187 -15.071 1.00 45.84 83 VAL A N 1
ATOM 660 C CA . VAL A 1 83 ? -5.248 -16.514 -14.566 1.00 45.84 83 VAL A CA 1
ATOM 661 C C . VAL A 1 83 ? -6.168 -16.211 -15.745 1.00 45.84 83 VAL A C 1
ATOM 663 O O . VAL A 1 83 ? -5.967 -15.238 -16.475 1.00 45.84 83 VAL A O 1
ATOM 666 N N . ASP A 1 84 ? -7.199 -17.036 -15.926 1.00 49.78 84 ASP A N 1
ATOM 667 C CA . ASP A 1 84 ? -8.306 -16.731 -16.828 1.00 49.78 84 ASP A CA 1
ATOM 668 C C . ASP A 1 84 ? -9.194 -15.640 -16.202 1.00 49.78 84 ASP A C 1
ATOM 670 O O . ASP A 1 84 ? -9.954 -15.854 -15.249 1.00 49.78 84 ASP A O 1
ATOM 674 N N .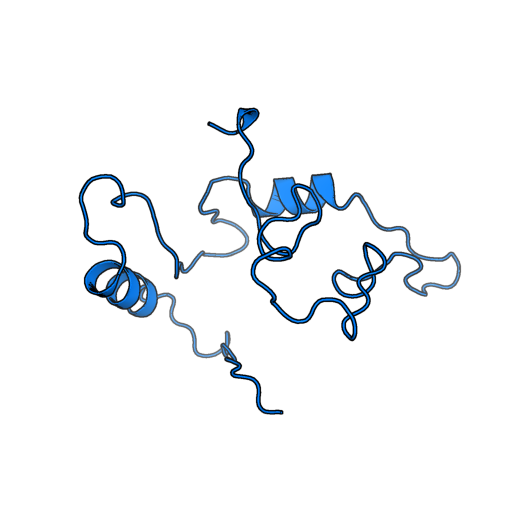 TRP A 1 85 ? -9.067 -14.427 -16.735 1.00 48.34 85 TRP A N 1
ATOM 675 C CA . TRP A 1 85 ? -9.805 -13.241 -16.300 1.00 48.34 85 TRP A CA 1
ATOM 676 C C . TRP A 1 85 ? -11.288 -13.261 -16.698 1.00 48.34 85 TRP A C 1
ATOM 678 O O . TRP A 1 85 ? -12.055 -12.429 -16.205 1.00 48.34 85 TRP A O 1
ATOM 688 N N . GLU A 1 86 ? -11.712 -14.191 -17.561 1.00 51.59 86 GLU A N 1
ATOM 689 C CA . GLU A 1 86 ? -13.133 -14.440 -17.821 1.00 51.59 86 GLU A CA 1
ATOM 690 C C . GLU A 1 86 ? -13.771 -15.292 -16.704 1.00 51.59 86 GLU A C 1
ATOM 692 O O . GLU A 1 86 ? -14.951 -15.097 -16.400 1.00 51.59 86 GLU A O 1
ATOM 697 N N . GLU A 1 87 ? -12.998 -16.153 -16.025 1.00 44.66 87 GLU A N 1
ATOM 698 C CA . GLU A 1 87 ? -13.469 -16.991 -14.904 1.00 44.66 87 GLU A CA 1
ATOM 699 C C . GLU A 1 87 ? -13.259 -16.361 -13.512 1.00 44.66 87 GLU A C 1
ATOM 701 O O . GLU A 1 87 ? -14.070 -16.578 -12.611 1.00 44.66 87 GLU A O 1
ATOM 706 N N . THR A 1 88 ? -12.246 -15.509 -13.324 1.00 43.94 88 THR A N 1
ATOM 707 C CA . THR A 1 88 ? -11.918 -14.862 -12.029 1.00 43.94 88 THR A CA 1
ATOM 708 C C . THR A 1 88 ? -12.709 -13.583 -11.735 1.00 43.94 88 THR A C 1
ATOM 710 O O . THR A 1 88 ? -12.264 -12.697 -10.997 1.00 43.94 88 THR A O 1
ATOM 713 N N . SER A 1 89 ? -13.941 -13.482 -12.251 1.00 41.75 89 SER A N 1
ATOM 714 C CA . SER A 1 89 ? -14.882 -12.487 -11.729 1.00 41.75 89 SER A CA 1
ATOM 715 C C . SER A 1 89 ? -14.975 -12.655 -10.201 1.00 41.75 89 SER A C 1
ATOM 717 O O . SER A 1 89 ? -15.062 -13.792 -9.731 1.00 41.75 89 SER A O 1
ATOM 719 N N . PRO A 1 90 ? -14.912 -11.571 -9.406 1.00 43.78 90 PRO A N 1
ATOM 720 C CA . PRO A 1 90 ? -14.835 -11.670 -7.954 1.00 43.78 90 PRO A CA 1
ATOM 721 C C . PRO A 1 90 ? -16.184 -12.138 -7.401 1.00 43.78 90 PRO A C 1
ATOM 723 O O . PRO A 1 90 ? -17.040 -11.344 -7.016 1.00 43.78 90 PRO A O 1
ATOM 726 N N . THR A 1 91 ? -16.397 -13.447 -7.404 1.00 44.72 91 THR A N 1
ATOM 727 C CA . THR A 1 91 ? -17.390 -14.127 -6.583 1.00 44.72 91 THR A CA 1
ATOM 728 C C . THR A 1 91 ? -16.752 -14.437 -5.231 1.00 44.72 91 THR A C 1
ATOM 730 O O . THR A 1 91 ? -15.531 -14.553 -5.124 1.00 44.72 91 THR A O 1
ATOM 733 N N . GLU A 1 92 ? -17.567 -14.537 -4.176 1.00 44.50 92 GLU A N 1
ATOM 734 C CA . GLU A 1 92 ? -17.118 -14.697 -2.778 1.00 44.50 92 GLU A CA 1
ATOM 735 C C . GLU A 1 92 ? -16.185 -15.906 -2.534 1.00 44.50 92 GLU A C 1
ATOM 737 O O . GLU A 1 92 ? -15.562 -15.985 -1.482 1.00 44.50 92 GLU A O 1
ATOM 742 N N . GLU A 1 93 ? -16.039 -16.811 -3.505 1.00 39.66 93 GLU A N 1
ATOM 743 C CA . GLU A 1 93 ? -15.178 -17.998 -3.449 1.00 39.66 93 GLU A CA 1
ATOM 744 C C . GLU A 1 93 ? -13.743 -17.751 -3.974 1.00 39.66 93 GLU A C 1
ATOM 746 O O . GLU A 1 93 ? -12.835 -18.505 -3.644 1.00 39.66 93 GLU A O 1
ATOM 751 N N . HIS A 1 94 ? -13.496 -16.665 -4.725 1.00 38.56 94 HIS A N 1
ATOM 752 C CA . HIS A 1 94 ? -12.199 -16.380 -5.375 1.00 38.56 94 HIS A CA 1
ATOM 753 C C . HIS A 1 94 ? -11.367 -15.276 -4.706 1.00 38.56 94 HIS A C 1
ATOM 755 O O . HIS A 1 94 ? -10.253 -14.989 -5.137 1.00 38.56 94 HIS A O 1
ATOM 761 N N . VAL A 1 95 ? -11.872 -14.654 -3.636 1.00 43.53 95 VAL A N 1
ATOM 762 C CA . VAL A 1 95 ? -11.133 -13.617 -2.884 1.00 43.53 95 VAL A CA 1
ATOM 763 C C . VAL A 1 95 ? -10.078 -14.239 -1.946 1.00 43.53 95 VAL A C 1
ATOM 765 O O . VAL A 1 95 ? -9.257 -13.525 -1.379 1.00 43.53 95 VAL A O 1
ATOM 768 N N . ALA A 1 96 ? -10.065 -15.571 -1.808 1.00 38.44 96 ALA A N 1
ATOM 769 C CA . ALA A 1 96 ? -9.229 -16.310 -0.863 1.00 38.44 96 ALA A CA 1
ATOM 770 C C . ALA A 1 96 ? -8.501 -17.513 -1.502 1.00 38.44 96 ALA A C 1
ATOM 772 O O . ALA A 1 96 ? -8.462 -18.591 -0.917 1.00 38.44 96 ALA A O 1
ATOM 773 N N . ASN A 1 97 ? -7.929 -17.362 -2.703 1.00 38.09 97 ASN A N 1
ATOM 774 C CA . ASN A 1 97 ? 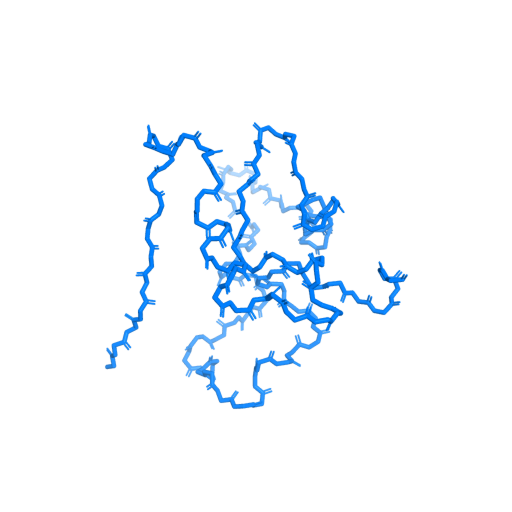-7.017 -18.384 -3.229 1.00 38.09 97 ASN A CA 1
ATOM 775 C C . ASN A 1 97 ? -5.659 -18.288 -2.508 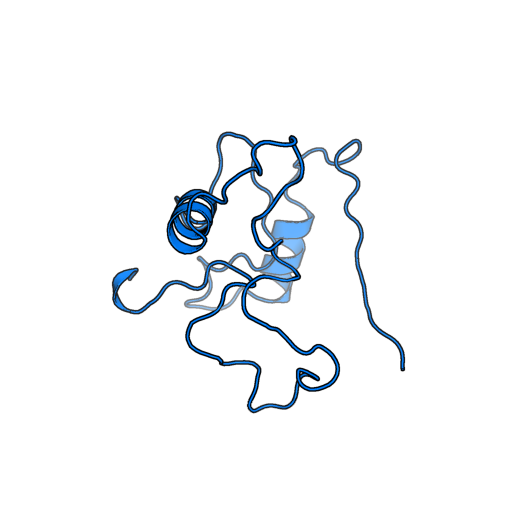1.00 38.09 97 ASN A C 1
ATOM 777 O O . ASN A 1 97 ? -4.875 -17.371 -2.751 1.00 38.09 97 ASN A O 1
ATOM 781 N N . GLU A 1 98 ? -5.416 -19.242 -1.607 1.00 41.38 98 GLU A N 1
ATOM 782 C CA . GLU A 1 98 ? -4.300 -19.356 -0.653 1.00 41.38 98 GLU A CA 1
ATOM 783 C C . GLU A 1 98 ? -2.893 -19.548 -1.275 1.00 41.38 98 GLU A C 1
ATOM 785 O O . GLU A 1 98 ? -2.077 -20.291 -0.733 1.00 41.38 98 GLU A O 1
ATOM 790 N N . GLY A 1 99 ? -2.537 -18.897 -2.390 1.00 42.53 99 GLY A N 1
ATOM 791 C CA . GLY A 1 99 ? -1.153 -19.053 -2.868 1.00 42.53 99 GLY A CA 1
ATOM 792 C C . GLY A 1 99 ? -0.621 -18.237 -4.037 1.00 42.53 99 GLY A C 1
ATOM 793 O O . GLY A 1 99 ? 0.541 -18.434 -4.375 1.00 42.53 99 GLY A O 1
ATOM 794 N N . HIS A 1 100 ? -1.385 -17.367 -4.703 1.00 47.19 100 HIS A N 1
ATOM 795 C CA . HIS A 1 100 ? -0.946 -16.887 -6.023 1.00 47.19 100 HIS A CA 1
ATOM 796 C C . HIS A 1 100 ? -1.069 -15.353 -6.133 1.00 47.19 100 HIS A C 1
ATOM 798 O O . HIS A 1 100 ? -2.142 -14.772 -5.994 1.00 47.19 100 HIS A O 1
ATOM 804 N N . VAL A 1 101 ? 0.093 -14.697 -6.251 1.00 49.84 101 VAL A N 1
ATOM 805 C CA . VAL A 1 101 ? 0.393 -13.314 -5.832 1.00 49.84 101 VAL A CA 1
ATOM 806 C C . VAL A 1 101 ? -0.300 -12.235 -6.676 1.00 49.84 101 VAL A C 1
ATOM 808 O O . VAL A 1 101 ? 0.073 -12.002 -7.820 1.00 49.84 101 VAL A O 1
ATOM 811 N N . ALA A 1 102 ? -1.193 -11.462 -6.048 1.00 50.41 102 ALA A N 1
ATOM 812 C CA . ALA A 1 102 ? -1.563 -10.109 -6.496 1.00 50.41 102 ALA A CA 1
ATOM 813 C C . ALA A 1 102 ? -1.180 -9.010 -5.479 1.00 50.41 102 ALA A C 1
ATOM 815 O O . ALA A 1 102 ? -1.325 -7.820 -5.756 1.00 50.41 102 ALA A O 1
ATOM 816 N N . SER A 1 103 ? -0.690 -9.382 -4.292 1.00 53.62 103 SER A N 1
ATOM 817 C CA . SER A 1 103 ? -0.201 -8.501 -3.219 1.00 53.62 103 SER A CA 1
ATOM 818 C C . SER A 1 103 ? 0.554 -9.346 -2.183 1.00 53.62 103 SER A C 1
ATOM 820 O O . SER A 1 103 ? 0.310 -10.548 -2.096 1.00 53.62 103 SER A O 1
ATOM 822 N N . TYR A 1 104 ? 1.457 -8.748 -1.396 1.00 61.12 104 TYR A N 1
ATOM 823 C CA . TYR A 1 104 ? 2.079 -9.450 -0.266 1.00 61.12 104 TYR A CA 1
ATOM 824 C C . TYR A 1 104 ? 1.015 -9.685 0.809 1.00 61.12 104 TYR A C 1
ATOM 826 O O . TYR A 1 104 ? 0.563 -8.741 1.461 1.00 61.12 104 TYR A O 1
ATOM 834 N N . MET A 1 105 ? 0.597 -10.939 0.956 1.00 67.75 105 MET A N 1
ATOM 835 C CA . MET A 1 105 ? -0.242 -11.403 2.051 1.00 67.75 105 MET A CA 1
ATOM 836 C C . MET A 1 105 ? 0.639 -12.282 2.945 1.00 67.75 105 MET A C 1
ATOM 838 O O . MET A 1 105 ? 1.072 -13.333 2.470 1.00 67.75 105 MET A O 1
ATOM 842 N N . PRO A 1 106 ? 0.950 -11.843 4.179 1.00 62.81 106 PRO A N 1
ATOM 843 C CA . PRO A 1 106 ? 1.747 -12.646 5.093 1.00 62.81 106 PRO A CA 1
ATOM 844 C C . PRO A 1 106 ? 1.019 -13.953 5.414 1.00 62.81 106 PRO A C 1
ATOM 846 O O . PRO A 1 106 ? -0.200 -13.942 5.622 1.00 62.81 106 PRO A O 1
ATOM 849 N N . ASP A 1 107 ? 1.755 -15.058 5.451 1.00 68.69 107 ASP A N 1
ATOM 850 C CA . ASP A 1 107 ? 1.246 -16.353 5.904 1.00 68.69 107 ASP A CA 1
ATOM 851 C C . ASP A 1 107 ? 1.402 -16.524 7.428 1.00 68.69 107 ASP A C 1
ATOM 853 O O . ASP A 1 107 ? 1.939 -15.659 8.120 1.00 68.69 107 ASP A O 1
ATOM 857 N N . ASP A 1 108 ? 0.907 -17.635 7.984 1.00 69.12 108 ASP A N 1
ATOM 858 C CA . ASP A 1 108 ? 1.013 -17.925 9.423 1.00 69.12 108 ASP A CA 1
ATOM 859 C C . ASP A 1 108 ? 2.468 -18.010 9.929 1.00 69.12 108 ASP A C 1
ATOM 861 O O . ASP A 1 108 ? 2.694 -17.901 11.132 1.00 69.12 108 ASP A O 1
ATOM 865 N N . ALA A 1 109 ? 3.453 -18.235 9.052 1.00 67.50 109 ALA A N 1
ATOM 866 C CA . ALA A 1 109 ? 4.867 -18.268 9.418 1.00 67.50 109 ALA A CA 1
ATOM 867 C C . ALA A 1 109 ? 5.531 -16.877 9.382 1.00 67.50 109 ALA A C 1
ATOM 869 O O . ALA A 1 109 ? 6.620 -16.723 9.941 1.00 67.50 109 ALA A O 1
ATOM 870 N N . ASP A 1 110 ? 4.881 -15.880 8.773 1.00 62.12 110 ASP A N 1
ATOM 871 C CA . ASP A 1 110 ? 5.322 -14.480 8.726 1.00 62.12 110 ASP A CA 1
ATOM 872 C C . ASP A 1 110 ? 4.940 -13.667 9.994 1.00 62.12 110 ASP A C 1
ATOM 874 O O . ASP A 1 110 ? 5.392 -12.525 10.147 1.00 62.12 110 ASP A O 1
ATOM 878 N N . TRP A 1 111 ? 4.134 -14.235 10.911 1.00 59.75 111 TRP A N 1
ATOM 879 C CA . TRP A 1 111 ? 3.676 -13.623 12.180 1.00 59.75 111 TRP A CA 1
ATOM 880 C C . TRP A 1 111 ? 4.369 -14.192 13.428 1.00 59.75 111 TRP A C 1
ATOM 882 O O . TRP A 1 111 ? 4.674 -13.382 14.340 1.00 59.75 111 TRP A O 1
#

Radius of gyration: 17.37 Å; chains: 1; bounding box: 38×34×47 Å

pLDDT: mean 74.19, std 19.61, range [38.09, 98.31]

Sequence (111 aa):
DRQWGAVFDLNKCIACQTCTLSCKTTWTHGEGQEHMFWNNVESKPYGAHPLGWDQEILDRLGVQEWGSDGVYDGDTIWEANDVDWEETSPTEEHVANEGHVASYMPDDADW

Secondary structure (DSSP, 8-state):
---------TTT-----HHHHHHHHHHS-STT-TT--SS----SSS--SSTTHHHHHHHHH--PPBPTTS-B-SPPTTTTT---TTT----TTSTT-TT--SS----TT--